Protein AF-A0A6V7KGJ4-F1 (afdb_monomer)

Secondary structure (DSSP, 8-state):
-HHHHHSSS--HHHHHHHHHHHHHHHHHHHHHHHHHHHHHHHHT--TT-TT-HHHHHHHHHHHHHHHHHHHHHHHHHHHHHHHHHHHHHHHHHHS---S--SB-TT--B------------

Mean predicted aligned error: 14.41 Å

Structure (mmCIF, N/CA/C/O backbone):
data_AF-A0A6V7KGJ4-F1
#
_entry.id   AF-A0A6V7KGJ4-F1
#
loop_
_atom_site.group_PDB
_atom_site.id
_atom_site.type_symbol
_atom_site.label_atom_id
_atom_site.label_alt_id
_atom_site.label_comp_id
_atom_site.label_asym_id
_atom_site.label_entity_id
_atom_site.label_seq_id
_atom_site.pdbx_PDB_ins_code
_atom_site.Cartn_x
_atom_site.Cartn_y
_atom_site.Cartn_z
_atom_site.occupancy
_atom_site.B_iso_or_equiv
_atom_site.auth_seq_id
_atom_site.auth_comp_id
_atom_site.auth_asym_id
_atom_site.auth_atom_id
_atom_site.pdbx_PDB_model_num
ATOM 1 N N . GLU A 1 1 ? -1.506 4.546 -11.716 1.00 53.84 1 GLU A N 1
ATOM 2 C CA . GLU A 1 1 ? -0.355 3.634 -11.927 1.00 53.84 1 GLU A CA 1
ATOM 3 C C . GLU A 1 1 ? -0.554 2.750 -13.158 1.00 53.84 1 GLU A C 1
ATOM 5 O O . GLU A 1 1 ? 0.179 2.943 -14.113 1.00 53.84 1 GLU A O 1
ATOM 10 N N . GLN A 1 2 ? -1.576 1.882 -13.206 1.00 54.06 2 GLN A N 1
ATOM 11 C CA . GLN A 1 2 ? -1.800 0.936 -14.322 1.00 54.06 2 GLN A CA 1
ATOM 12 C C . GLN A 1 2 ? -1.818 1.575 -15.725 1.00 54.06 2 GLN A C 1
ATOM 14 O O . GLN A 1 2 ? -1.127 1.096 -16.616 1.00 54.06 2 GLN A O 1
ATOM 19 N N . ALA A 1 3 ? -2.514 2.701 -15.920 1.00 59.78 3 ALA A N 1
ATOM 20 C CA . ALA A 1 3 ? -2.539 3.390 -17.218 1.00 59.78 3 ALA A CA 1
ATOM 21 C C . ALA A 1 3 ? -1.168 3.957 -17.651 1.00 59.78 3 ALA A C 1
ATOM 23 O O . ALA A 1 3 ? -0.879 4.036 -18.839 1.00 59.78 3 ALA A O 1
ATOM 24 N N . LEU A 1 4 ? -0.310 4.322 -16.691 1.00 56.88 4 LEU A N 1
ATOM 25 C CA . LEU A 1 4 ? 1.042 4.831 -16.960 1.00 56.88 4 LEU A CA 1
ATOM 26 C C . LEU A 1 4 ? 2.040 3.699 -17.239 1.00 56.88 4 LEU A C 1
ATOM 28 O O . LEU A 1 4 ? 3.030 3.925 -17.922 1.00 56.88 4 LEU A O 1
ATOM 32 N N . LEU A 1 5 ? 1.776 2.499 -16.711 1.00 53.81 5 LEU A N 1
ATOM 33 C CA . LEU A 1 5 ? 2.579 1.294 -16.940 1.00 53.81 5 LEU A CA 1
ATOM 34 C C . LEU A 1 5 ? 2.154 0.531 -18.206 1.00 53.81 5 LEU A C 1
ATOM 36 O O . LEU A 1 5 ? 2.942 -0.249 -18.731 1.00 53.81 5 LEU A O 1
ATOM 40 N N . GLY A 1 6 ? 0.926 0.741 -18.691 1.00 52.31 6 GLY A N 1
ATOM 41 C CA . GLY A 1 6 ? 0.404 0.140 -19.925 1.00 52.31 6 GLY A CA 1
ATOM 42 C C . GLY A 1 6 ? 0.698 0.936 -21.201 1.00 52.31 6 GLY A C 1
ATOM 43 O O . GLY A 1 6 ? 0.608 0.389 -22.297 1.00 52.31 6 GLY A O 1
ATOM 44 N N . ALA A 1 7 ? 1.070 2.215 -21.089 1.00 53.09 7 ALA A N 1
ATOM 45 C CA . ALA A 1 7 ? 1.580 2.977 -22.222 1.00 53.09 7 ALA A CA 1
ATOM 46 C C . ALA A 1 7 ? 3.004 2.489 -22.527 1.00 53.09 7 ALA A C 1
ATOM 48 O O . ALA A 1 7 ? 3.840 2.466 -21.630 1.00 53.09 7 ALA A O 1
ATOM 49 N N . GLY A 1 8 ? 3.294 2.101 -23.772 1.00 54.00 8 GLY A N 1
ATOM 50 C CA . GLY A 1 8 ? 4.571 1.495 -24.194 1.00 54.00 8 GLY A CA 1
ATOM 51 C C . GLY A 1 8 ? 5.853 2.312 -23.942 1.00 54.00 8 GLY A C 1
ATOM 52 O O . GLY A 1 8 ? 6.922 1.894 -24.372 1.00 54.00 8 GLY A O 1
ATOM 53 N N . HIS A 1 9 ? 5.771 3.454 -23.252 1.00 56.97 9 HIS A N 1
ATOM 54 C CA . HIS A 1 9 ? 6.899 4.215 -22.731 1.00 56.97 9 HIS A CA 1
ATOM 55 C C . HIS A 1 9 ? 6.612 4.641 -21.281 1.00 56.97 9 HIS A C 1
ATOM 57 O O . HIS A 1 9 ? 5.640 5.349 -21.012 1.00 56.97 9 HIS A O 1
ATOM 63 N N . ILE A 1 10 ? 7.474 4.248 -20.339 1.00 63.47 10 ILE A N 1
ATOM 64 C CA . ILE A 1 10 ? 7.321 4.595 -18.920 1.00 63.47 10 ILE A CA 1
ATOM 65 C C . ILE A 1 10 ? 7.613 6.086 -18.741 1.00 63.47 10 ILE A C 1
ATOM 67 O O . ILE A 1 10 ? 8.693 6.570 -19.083 1.00 63.47 10 ILE A O 1
ATOM 71 N N . ASN A 1 11 ? 6.660 6.834 -18.187 1.00 69.44 11 ASN A N 1
ATOM 72 C CA . ASN A 1 11 ? 6.902 8.208 -17.757 1.00 69.44 11 ASN A CA 1
ATOM 73 C C . ASN A 1 11 ? 7.469 8.197 -16.330 1.00 69.44 11 ASN A C 1
ATOM 75 O O . ASN A 1 11 ? 6.715 8.162 -15.356 1.00 69.44 11 ASN A O 1
ATOM 79 N N . CYS A 1 12 ? 8.799 8.225 -16.212 1.00 66.81 12 CYS A N 1
ATOM 80 C CA . CYS A 1 12 ? 9.504 8.132 -14.929 1.00 66.81 12 CYS A CA 1
ATOM 81 C C . CYS A 1 12 ? 9.095 9.227 -13.931 1.00 66.81 12 CYS A C 1
ATOM 83 O O . CYS A 1 12 ? 8.952 8.951 -12.744 1.00 66.81 12 CYS A O 1
ATOM 85 N N . VAL A 1 13 ? 8.848 10.455 -14.399 1.00 69.69 13 VAL A N 1
ATOM 86 C CA . VAL A 1 13 ? 8.461 11.588 -13.536 1.00 69.69 13 VAL A CA 1
ATOM 87 C C . VAL A 1 13 ? 7.038 11.412 -13.006 1.00 69.69 13 VAL A C 1
ATOM 89 O O . VAL A 1 13 ? 6.774 11.627 -11.822 1.00 69.69 13 VAL A O 1
ATOM 92 N N . ALA A 1 14 ? 6.114 10.975 -13.865 1.00 67.50 14 ALA A N 1
ATOM 93 C CA . ALA A 1 14 ? 4.751 10.669 -13.447 1.00 67.50 14 ALA 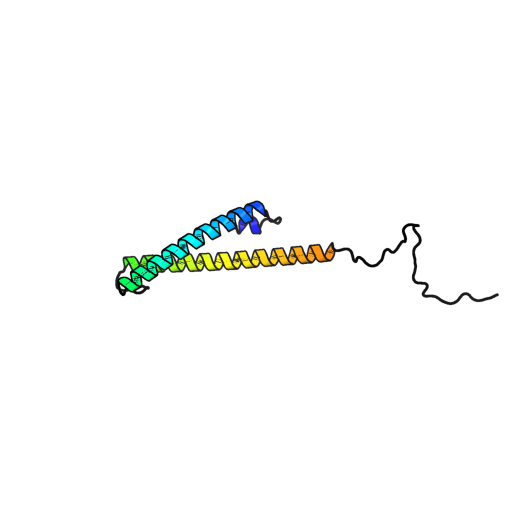A CA 1
ATOM 94 C C . ALA A 1 14 ? 4.714 9.473 -12.482 1.00 67.50 14 ALA A C 1
ATOM 96 O O . ALA A 1 14 ? 3.973 9.506 -11.501 1.00 67.50 14 ALA A O 1
ATOM 97 N N . LEU A 1 15 ? 5.536 8.445 -12.718 1.00 71.56 15 LEU A N 1
ATOM 98 C CA . LEU A 1 15 ? 5.646 7.286 -11.834 1.00 71.56 15 LEU A CA 1
ATOM 99 C C . LEU A 1 15 ? 6.214 7.667 -10.461 1.00 71.56 15 LEU A C 1
ATOM 101 O O . LEU A 1 15 ? 5.668 7.236 -9.446 1.00 71.56 15 LEU A O 1
ATOM 105 N N . GLN A 1 16 ? 7.248 8.512 -10.420 1.00 74.50 16 GLN A N 1
ATOM 106 C CA . GLN A 1 16 ? 7.822 9.004 -9.168 1.00 74.50 16 GLN A CA 1
ATOM 107 C C . GLN A 1 16 ? 6.776 9.750 -8.335 1.00 74.50 16 GLN A C 1
ATOM 109 O O . GLN A 1 16 ? 6.536 9.393 -7.187 1.00 74.50 16 GLN A O 1
ATOM 114 N N . LYS A 1 17 ? 6.057 10.704 -8.939 1.00 70.81 17 LYS A N 1
ATOM 115 C CA . LYS A 1 17 ? 5.016 11.474 -8.241 1.00 70.81 17 LYS A CA 1
ATOM 116 C C . LYS A 1 17 ? 3.921 10.581 -7.651 1.00 70.81 17 LYS A C 1
ATOM 118 O O . LYS A 1 17 ? 3.439 10.819 -6.540 1.00 70.81 17 LYS A O 1
ATOM 123 N N . VAL A 1 18 ? 3.505 9.557 -8.395 1.00 73.75 18 VAL A N 1
ATOM 124 C CA . VAL A 1 18 ? 2.490 8.614 -7.914 1.00 73.75 18 VAL A CA 1
ATOM 125 C C . VAL A 1 18 ? 3.051 7.726 -6.796 1.00 73.75 18 VAL A C 1
ATOM 127 O O . VAL A 1 18 ? 2.355 7.497 -5.808 1.00 73.75 18 VAL A O 1
ATOM 130 N N . THR A 1 19 ? 4.318 7.320 -6.892 1.00 77.50 19 THR A N 1
ATOM 131 C CA . THR A 1 19 ? 5.024 6.551 -5.853 1.00 77.50 19 THR A CA 1
ATOM 132 C C . THR A 1 19 ? 5.147 7.345 -4.552 1.00 77.50 19 THR A C 1
ATOM 134 O O . THR A 1 19 ? 4.865 6.813 -3.476 1.00 77.50 19 THR A O 1
ATOM 137 N N . ASP A 1 20 ? 5.486 8.630 -4.637 1.00 74.06 20 ASP A N 1
ATOM 138 C CA . ASP A 1 20 ? 5.593 9.520 -3.478 1.00 74.06 20 ASP A CA 1
ATOM 139 C C . ASP A 1 20 ? 4.231 9.686 -2.789 1.00 74.06 20 ASP A C 1
ATOM 141 O O . ASP A 1 20 ? 4.105 9.530 -1.574 1.00 74.06 20 ASP A O 1
ATOM 145 N N . THR A 1 21 ? 3.176 9.909 -3.580 1.00 74.94 21 THR A N 1
ATOM 146 C CA . THR A 1 21 ? 1.798 10.049 -3.076 1.00 74.94 21 THR A CA 1
ATOM 147 C C . THR A 1 21 ? 1.319 8.770 -2.382 1.00 74.94 21 THR A C 1
ATOM 149 O O . THR A 1 21 ? 0.716 8.814 -1.305 1.00 74.94 21 THR A O 1
ATOM 152 N N . LYS A 1 22 ? 1.609 7.612 -2.981 1.00 80.50 22 LYS A N 1
ATOM 153 C CA . LYS A 1 22 ? 1.292 6.297 -2.418 1.00 80.50 22 LYS A CA 1
ATOM 154 C C . LYS A 1 22 ? 2.041 6.050 -1.113 1.00 80.50 22 LYS A C 1
ATOM 156 O O . LYS A 1 22 ? 1.431 5.591 -0.152 1.00 80.50 22 LYS A O 1
ATOM 161 N N . SER A 1 23 ? 3.323 6.405 -1.056 1.00 81.06 23 SER A N 1
ATOM 162 C CA . SER A 1 23 ? 4.150 6.276 0.150 1.00 81.06 23 SER A CA 1
ATOM 163 C C . SER A 1 23 ? 3.609 7.130 1.296 1.00 81.06 23 SER A C 1
ATOM 165 O O . SER A 1 23 ? 3.444 6.629 2.406 1.00 81.06 23 SER A O 1
ATOM 167 N N . ALA A 1 24 ? 3.246 8.386 1.019 1.00 80.12 24 ALA A N 1
ATOM 168 C CA . ALA A 1 24 ? 2.640 9.268 2.013 1.00 80.12 24 ALA A CA 1
ATOM 169 C C . ALA A 1 24 ? 1.306 8.709 2.539 1.00 80.12 24 ALA A C 1
ATOM 171 O O . ALA A 1 24 ? 1.086 8.651 3.746 1.00 80.12 24 ALA A O 1
ATOM 172 N N . THR A 1 25 ? 0.444 8.228 1.640 1.00 82.12 25 THR A N 1
ATOM 173 C CA . THR A 1 25 ? -0.869 7.676 2.013 1.00 82.12 25 THR A CA 1
ATOM 174 C C . THR A 1 25 ? -0.727 6.389 2.830 1.00 82.12 25 THR A C 1
ATOM 176 O O . THR A 1 25 ? -1.422 6.212 3.829 1.00 82.12 25 THR A O 1
ATOM 179 N N . LEU A 1 26 ? 0.203 5.501 2.459 1.00 86.38 26 LEU A N 1
ATOM 180 C CA . LEU A 1 26 ? 0.502 4.286 3.222 1.00 86.38 26 LEU A CA 1
ATOM 181 C C . LEU A 1 26 ? 1.030 4.605 4.621 1.00 86.38 26 LEU A C 1
ATOM 183 O O . LEU A 1 26 ? 0.619 3.952 5.577 1.00 86.38 26 LEU A O 1
ATOM 187 N N . ALA A 1 27 ? 1.882 5.623 4.761 1.00 82.19 27 ALA A N 1
ATOM 188 C CA . ALA A 1 27 ? 2.352 6.069 6.068 1.00 82.19 27 ALA A CA 1
ATOM 189 C C . ALA A 1 27 ? 1.187 6.542 6.955 1.00 82.19 27 ALA A C 1
ATOM 191 O O . ALA A 1 27 ? 1.118 6.182 8.131 1.00 82.19 27 ALA A O 1
ATOM 192 N N . THR A 1 28 ? 0.227 7.283 6.390 1.00 88.25 28 THR A N 1
ATOM 193 C CA . THR A 1 28 ? -0.990 7.687 7.112 1.00 88.25 28 THR A CA 1
ATOM 194 C C . THR A 1 28 ? -1.839 6.482 7.521 1.00 88.25 28 THR A C 1
ATOM 196 O O . THR A 1 28 ? -2.259 6.405 8.672 1.00 88.25 28 THR A O 1
ATOM 199 N N . VAL A 1 29 ? -2.059 5.517 6.622 1.00 88.62 29 VAL A N 1
ATOM 200 C CA . VAL A 1 29 ? -2.814 4.288 6.933 1.00 88.62 29 VAL A CA 1
ATOM 201 C C . VAL A 1 29 ? -2.136 3.491 8.050 1.00 88.62 29 VAL A C 1
ATOM 203 O O . VAL A 1 29 ? -2.805 3.069 8.988 1.00 88.62 29 VAL A O 1
ATOM 206 N N . GLN A 1 30 ? -0.811 3.336 7.998 1.00 89.25 30 GLN A N 1
ATOM 207 C CA . GLN A 1 30 ? -0.043 2.659 9.047 1.00 89.25 30 GLN A CA 1
ATOM 208 C C . GLN A 1 30 ? -0.155 3.368 10.398 1.00 89.25 30 GLN A C 1
ATOM 210 O O . GLN A 1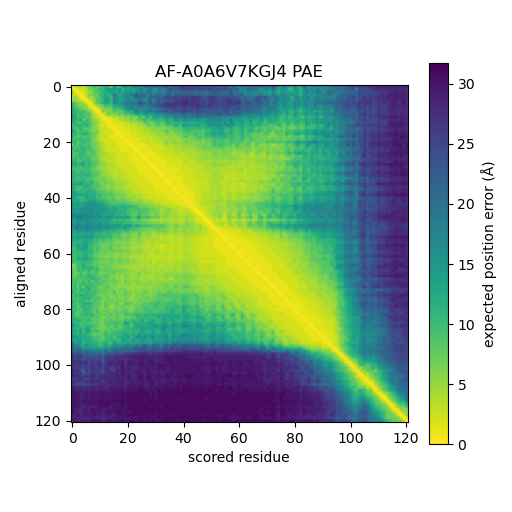 30 ? -0.271 2.711 11.430 1.00 89.25 30 GLN A O 1
ATOM 215 N N . TYR A 1 31 ? -0.120 4.702 10.407 1.00 91.38 31 TYR A N 1
ATOM 216 C CA . TYR A 1 31 ? -0.312 5.483 11.626 1.00 91.38 31 TYR A CA 1
ATOM 217 C C . TYR A 1 31 ? -1.713 5.276 12.223 1.00 91.38 31 TYR A C 1
ATOM 219 O O . TYR A 1 31 ? -1.843 5.025 13.420 1.00 91.38 31 TYR A O 1
ATOM 227 N N . LEU A 1 32 ? -2.756 5.317 11.390 1.00 90.50 32 LEU 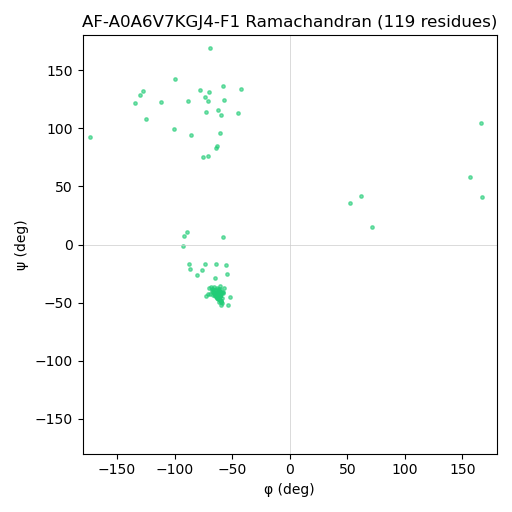A N 1
ATOM 228 C CA . LEU A 1 32 ? -4.132 5.086 11.831 1.00 90.50 32 LEU A CA 1
ATOM 229 C C . LEU A 1 32 ? -4.349 3.660 12.352 1.00 90.50 32 LEU A C 1
ATOM 231 O O . LEU A 1 32 ? -5.038 3.491 13.355 1.00 90.50 32 LEU A O 1
ATOM 235 N N . ASP A 1 33 ? -3.745 2.645 11.725 1.00 91.25 33 ASP A N 1
ATOM 236 C CA . ASP A 1 33 ? -3.857 1.265 12.208 1.00 91.25 33 ASP A CA 1
ATOM 237 C C . ASP A 1 33 ? -3.146 1.063 13.554 1.00 91.25 33 ASP A C 1
ATOM 239 O O . ASP A 1 33 ? -3.694 0.411 14.438 1.00 91.25 33 ASP A O 1
ATOM 243 N N . LYS A 1 34 ? -1.986 1.699 13.773 1.00 92.06 34 LYS A N 1
ATOM 244 C CA . LYS A 1 34 ? -1.336 1.705 15.095 1.00 92.06 34 LYS A CA 1
ATOM 245 C C . LYS A 1 34 ? -2.235 2.320 16.164 1.00 92.06 34 LYS A C 1
ATOM 247 O O . LYS A 1 34 ? -2.455 1.701 17.200 1.00 92.06 34 LYS A O 1
ATOM 252 N N . ASN A 1 35 ? -2.814 3.490 15.888 1.00 92.00 35 ASN A N 1
ATOM 253 C CA . ASN A 1 35 ? -3.758 4.125 16.810 1.00 92.00 35 ASN A CA 1
ATOM 254 C C . ASN A 1 35 ? -4.968 3.219 17.094 1.00 92.00 35 ASN A C 1
ATOM 256 O O . ASN A 1 35 ? -5.415 3.122 18.236 1.00 92.00 35 ASN A O 1
ATOM 260 N N . ARG A 1 36 ? -5.496 2.534 16.070 1.00 92.69 36 ARG A N 1
ATOM 261 C CA . ARG A 1 36 ? -6.591 1.567 16.225 1.00 92.69 36 ARG A CA 1
ATOM 262 C C . ARG A 1 36 ? -6.192 0.430 17.170 1.00 92.69 36 ARG A C 1
ATOM 264 O O . ARG A 1 36 ? -6.941 0.157 18.101 1.00 92.69 36 ARG A O 1
ATOM 271 N N . GLN A 1 37 ? -5.017 -0.173 16.978 1.00 91.75 37 GLN A N 1
ATOM 272 C CA . GLN A 1 37 ? -4.493 -1.246 17.835 1.00 91.75 37 GLN A CA 1
ATOM 273 C C . GLN A 1 37 ? -4.273 -0.782 19.286 1.00 91.75 37 GLN A C 1
ATOM 275 O O . GLN A 1 37 ? -4.553 -1.519 20.231 1.00 91.75 37 GLN A O 1
ATOM 280 N N . GLU A 1 38 ? -3.800 0.449 19.498 1.00 93.19 38 GLU A N 1
ATOM 281 C CA . GLU A 1 38 ? -3.662 1.026 20.843 1.00 93.19 38 GLU A CA 1
ATOM 282 C C . GLU A 1 38 ? -5.021 1.193 21.536 1.00 93.19 38 GLU A C 1
ATOM 284 O O . GLU A 1 38 ? -5.169 0.869 22.718 1.00 93.19 38 GLU A O 1
ATOM 289 N N . ILE A 1 39 ? -6.033 1.663 20.801 1.00 90.81 39 ILE A N 1
ATOM 290 C CA . ILE A 1 39 ? -7.400 1.812 21.313 1.00 90.81 39 ILE A CA 1
ATOM 291 C C . ILE A 1 39 ? -8.023 0.443 21.608 1.00 90.81 39 ILE A C 1
ATOM 293 O O . ILE A 1 39 ? -8.614 0.282 22.675 1.00 90.81 39 ILE A O 1
ATOM 297 N N . GLU A 1 40 ? -7.856 -0.536 20.717 1.00 91.62 40 GLU A N 1
ATOM 298 C CA . GLU A 1 40 ? -8.288 -1.927 20.915 1.00 91.62 40 GLU A CA 1
ATOM 299 C C . GLU A 1 40 ? -7.729 -2.508 22.212 1.00 91.62 40 GLU A C 1
ATOM 301 O O . GLU A 1 40 ? -8.490 -2.955 23.069 1.00 91.62 40 GLU A O 1
ATOM 306 N N . ASN A 1 41 ? -6.412 -2.406 22.410 1.00 90.94 41 ASN A N 1
ATOM 307 C CA . ASN A 1 41 ? -5.753 -2.892 23.620 1.00 90.94 41 ASN A CA 1
ATOM 308 C C . ASN A 1 41 ? -6.266 -2.188 24.884 1.00 90.94 41 ASN A C 1
ATOM 310 O O . ASN A 1 41 ? -6.489 -2.828 25.914 1.00 90.94 41 ASN A O 1
ATOM 314 N N . ARG A 1 42 ? -6.483 -0.869 24.818 1.00 92.44 42 ARG A N 1
ATOM 315 C CA . ARG A 1 42 ? -6.981 -0.083 25.956 1.00 92.44 42 ARG A CA 1
ATOM 316 C C . ARG A 1 42 ? -8.427 -0.420 26.316 1.00 92.44 42 ARG A C 1
ATOM 318 O O . ARG A 1 42 ? -8.770 -0.403 27.494 1.00 92.44 42 ARG A O 1
ATOM 325 N N . LEU A 1 43 ? -9.265 -0.692 25.319 1.00 90.25 43 LEU A N 1
ATOM 326 C CA . LEU A 1 43 ? -10.682 -1.013 25.502 1.00 90.25 43 LEU A CA 1
ATOM 327 C C . LEU A 1 43 ? -10.949 -2.521 25.618 1.00 90.25 43 LEU A C 1
ATOM 329 O O . LEU A 1 43 ? -12.098 -2.900 25.821 1.00 90.25 43 LEU A O 1
ATOM 333 N N . GLN A 1 44 ? -9.910 -3.362 25.512 1.00 88.69 44 GLN A N 1
ATOM 334 C CA . GLN A 1 44 ? -10.023 -4.827 25.445 1.00 88.69 44 GLN A CA 1
ATOM 335 C C . GLN A 1 44 ? 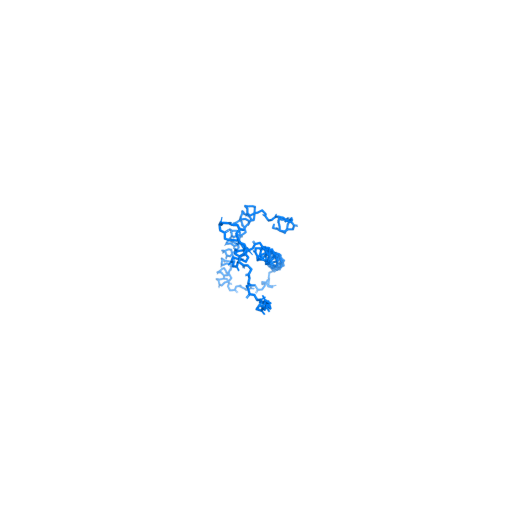-11.008 -5.275 24.352 1.00 88.69 44 GLN A C 1
ATOM 337 O O . GLN A 1 44 ? -11.759 -6.237 24.505 1.00 88.69 44 GLN A O 1
ATOM 342 N N . LEU A 1 45 ? -11.019 -4.526 23.248 1.00 85.56 45 LEU A N 1
ATOM 343 C CA . LEU A 1 45 ? -11.805 -4.820 22.062 1.00 85.56 45 LEU A CA 1
ATOM 344 C C . LEU A 1 45 ? -10.899 -5.476 21.035 1.00 85.56 45 LEU A C 1
ATOM 346 O O . LEU A 1 45 ? -9.750 -5.076 20.863 1.00 85.56 45 LEU A O 1
ATOM 350 N N . HIS A 1 46 ? -11.448 -6.444 20.317 1.00 85.12 46 HIS A N 1
ATOM 351 C CA . HIS A 1 46 ? -10.741 -7.105 19.240 1.00 85.12 46 HIS A CA 1
ATOM 352 C C . HIS A 1 46 ? -11.612 -7.130 17.992 1.00 85.12 46 HIS A C 1
ATOM 354 O O . HIS A 1 46 ? -12.767 -7.564 18.012 1.00 85.12 46 HIS A O 1
ATOM 360 N N . SER A 1 47 ? -11.025 -6.677 16.891 1.00 83.12 47 SER A N 1
ATOM 361 C CA . SER A 1 47 ? -11.433 -7.052 15.549 1.00 83.12 47 SER A CA 1
ATOM 362 C C . SER A 1 47 ? -11.725 -8.568 15.474 1.00 83.12 47 SER A C 1
ATOM 364 O O . SER A 1 47 ? -10.934 -9.360 15.994 1.00 83.12 47 SER A O 1
ATOM 366 N N . PRO A 1 48 ? -12.845 -8.998 14.858 1.00 84.50 48 PRO A N 1
ATOM 367 C CA . PRO A 1 48 ? -13.674 -8.241 13.918 1.00 84.50 48 PRO A CA 1
ATOM 368 C C . PRO A 1 48 ? -14.808 -7.410 14.544 1.00 84.50 48 PRO A C 1
ATOM 370 O O . PRO A 1 48 ? -15.614 -6.875 13.794 1.00 84.50 48 PRO A O 1
ATOM 373 N N . TYR A 1 49 ? -14.844 -7.235 15.871 1.00 88.50 49 TYR A N 1
ATOM 374 C CA . TYR A 1 49 ? -15.871 -6.459 16.585 1.00 88.50 49 TYR A CA 1
ATOM 375 C C . TYR A 1 49 ? -17.299 -7.017 16.430 1.00 88.50 49 TYR A C 1
ATOM 377 O O . TYR A 1 49 ? -18.249 -6.260 16.281 1.00 88.50 49 TYR A O 1
ATOM 385 N N . GLU A 1 50 ? -17.466 -8.343 16.493 1.00 82.75 50 GLU A N 1
ATOM 386 C CA . GLU A 1 50 ? -18.751 -9.042 16.257 1.00 82.75 50 GLU A CA 1
ATOM 387 C C . GLU A 1 50 ? -19.916 -8.551 17.132 1.00 82.75 50 GLU A C 1
ATOM 389 O O . GLU A 1 50 ? -21.079 -8.668 16.754 1.00 82.75 50 GLU A O 1
ATOM 394 N N . SER A 1 51 ? -19.603 -7.988 18.299 1.00 84.88 51 SER A N 1
ATOM 395 C CA . SER A 1 51 ? -20.579 -7.448 19.246 1.00 84.88 51 SER A CA 1
ATOM 396 C C . SER A 1 51 ? -21.201 -6.116 18.808 1.00 84.88 51 SER A C 1
ATOM 398 O O . SER A 1 51 ? -22.221 -5.719 19.368 1.00 84.88 51 SER A O 1
ATOM 400 N N . ASP A 1 52 ? -20.595 -5.413 17.848 1.00 88.25 52 ASP A N 1
ATOM 401 C CA . ASP A 1 52 ? -21.056 -4.123 17.333 1.00 88.25 52 ASP A CA 1
ATOM 402 C C . ASP A 1 52 ? -21.216 -4.212 15.812 1.00 88.25 52 ASP A C 1
ATOM 404 O O . ASP A 1 52 ? -20.242 -4.271 15.060 1.00 88.25 52 ASP A O 1
ATOM 408 N N . ALA A 1 53 ? -22.470 -4.226 15.357 1.00 89.25 53 ALA A N 1
ATOM 409 C CA . ALA A 1 53 ? -22.798 -4.397 13.946 1.00 89.25 53 ALA A CA 1
ATOM 410 C C . ALA A 1 53 ? -22.209 -3.287 13.057 1.00 89.25 53 ALA A C 1
ATOM 412 O O . ALA A 1 53 ? -21.769 -3.568 11.943 1.00 89.25 53 ALA A O 1
ATOM 413 N N . GLU A 1 54 ? -22.148 -2.044 13.544 1.00 90.75 54 GLU A N 1
ATOM 414 C CA . GLU A 1 54 ? -21.626 -0.927 12.758 1.00 90.75 54 GLU A CA 1
ATOM 415 C C . GLU A 1 54 ? -20.101 -1.027 12.613 1.00 90.75 54 GLU A C 1
ATOM 417 O O . GLU A 1 54 ? -19.553 -0.851 11.519 1.00 90.75 54 GLU A O 1
ATOM 422 N N . LEU A 1 55 ? -19.398 -1.345 13.704 1.00 87.69 55 LEU A N 1
ATOM 423 C CA . LEU A 1 55 ? -17.948 -1.547 13.666 1.00 87.69 55 LEU A CA 1
ATOM 424 C C . LEU A 1 55 ? -17.564 -2.775 12.842 1.00 87.69 55 LEU A C 1
ATOM 426 O O . LEU A 1 55 ? -16.588 -2.715 12.090 1.00 87.69 55 LEU A O 1
ATOM 430 N N . PHE A 1 56 ? -18.339 -3.853 12.937 1.00 89.88 56 PHE A N 1
ATOM 431 C CA . PHE A 1 56 ? -18.144 -5.064 12.149 1.00 89.88 56 PHE A CA 1
ATOM 432 C C . PHE A 1 56 ? -18.269 -4.790 10.644 1.00 89.88 56 PHE A C 1
ATOM 434 O O . PHE A 1 56 ? -17.363 -5.137 9.883 1.00 89.88 56 PHE A O 1
ATOM 441 N N . GLU A 1 57 ? -19.327 -4.100 10.202 1.00 91.75 57 GLU A N 1
ATOM 442 C CA . GLU A 1 57 ? -19.506 -3.731 8.789 1.00 91.75 57 GLU A CA 1
ATOM 443 C C . GLU A 1 57 ? -18.375 -2.828 8.280 1.00 91.75 57 GLU A C 1
ATOM 445 O O . GLU A 1 57 ? -17.788 -3.079 7.221 1.00 91.75 57 GLU A O 1
ATOM 450 N N . ARG A 1 58 ? -18.009 -1.797 9.054 1.00 90.12 58 ARG A N 1
ATOM 451 C CA . ARG A 1 58 ? -16.894 -0.901 8.707 1.00 90.12 58 ARG A CA 1
ATOM 452 C C . ARG A 1 58 ? -15.578 -1.666 8.602 1.00 90.12 58 ARG A C 1
ATOM 454 O O . ARG A 1 58 ? -14.799 -1.424 7.681 1.00 90.12 58 ARG A O 1
ATOM 461 N N . TRP A 1 59 ? -15.329 -2.600 9.516 1.00 92.31 59 TRP A N 1
ATOM 462 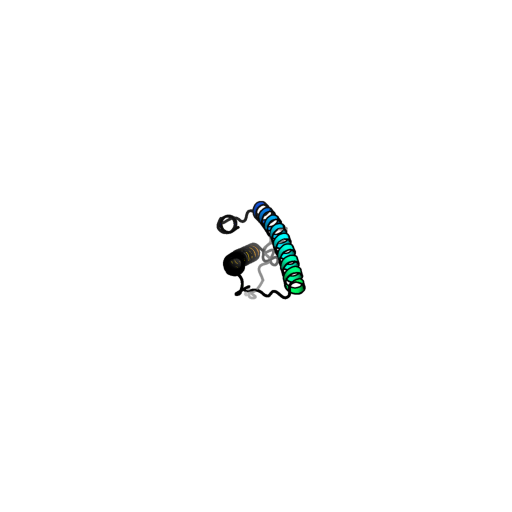C CA . TRP A 1 59 ? -14.126 -3.422 9.508 1.00 92.31 59 TRP A CA 1
ATOM 463 C C . TRP A 1 59 ? -14.077 -4.380 8.313 1.00 92.31 59 TRP A C 1
ATOM 465 O O . TRP A 1 59 ? -13.026 -4.513 7.682 1.00 92.31 59 TRP A O 1
ATOM 475 N N . GLN A 1 60 ? -15.203 -4.993 7.938 1.00 92.06 60 GLN A N 1
ATOM 476 C CA . GLN A 1 60 ? -15.284 -5.792 6.713 1.00 92.06 60 GLN A CA 1
ATOM 477 C C . GLN A 1 60 ? -14.986 -4.959 5.463 1.00 92.06 60 GLN A C 1
ATOM 479 O O . GLN A 1 60 ? -14.213 -5.392 4.607 1.00 92.06 60 GLN A O 1
ATOM 484 N N . ALA A 1 61 ? -15.545 -3.750 5.367 1.00 91.31 61 ALA A N 1
ATOM 485 C CA . ALA A 1 61 ? -15.287 -2.856 4.242 1.00 91.31 61 ALA A CA 1
ATOM 486 C C . ALA A 1 61 ? -13.802 -2.462 4.148 1.00 91.31 61 ALA A C 1
ATOM 488 O O . ALA A 1 61 ? -13.229 -2.475 3.056 1.00 91.31 61 ALA A O 1
ATOM 489 N N . ILE A 1 62 ? -13.162 -2.167 5.288 1.00 90.06 62 ILE A N 1
ATOM 490 C CA . ILE A 1 62 ? -11.720 -1.893 5.355 1.00 90.06 62 ILE A CA 1
ATOM 491 C C . ILE A 1 62 ? -10.927 -3.102 4.852 1.00 90.06 62 ILE A C 1
ATOM 493 O O . ILE A 1 62 ? -10.090 -2.941 3.967 1.00 90.06 62 ILE A O 1
ATOM 497 N N . GLN A 1 63 ? -11.219 -4.311 5.343 1.00 90.50 63 GLN A N 1
ATOM 498 C CA . GLN A 1 63 ? -10.530 -5.527 4.900 1.00 90.50 63 GLN A CA 1
ATOM 499 C C . GLN A 1 63 ? -10.673 -5.766 3.393 1.00 90.50 63 GLN A C 1
ATOM 501 O O . GLN A 1 63 ? -9.678 -6.035 2.717 1.00 90.50 63 GLN A O 1
ATOM 506 N N . ALA A 1 64 ? -11.886 -5.629 2.852 1.00 90.12 64 ALA A N 1
ATOM 507 C CA . ALA A 1 64 ? -12.144 -5.807 1.426 1.00 90.12 64 ALA A CA 1
ATOM 508 C C . ALA A 1 64 ? -11.363 -4.792 0.575 1.00 90.12 64 ALA A C 1
ATOM 510 O O . ALA A 1 64 ? -10.727 -5.161 -0.416 1.00 90.12 64 ALA A O 1
ATOM 511 N N . LEU A 1 65 ? -11.352 -3.519 0.986 1.00 89.06 65 LEU A N 1
ATOM 512 C CA . LEU A 1 65 ? -10.596 -2.474 0.300 1.00 89.06 65 LEU A CA 1
ATOM 513 C C . LEU A 1 65 ? -9.086 -2.733 0.372 1.00 89.06 65 LEU A C 1
ATOM 515 O O . LEU A 1 65 ? -8.393 -2.603 -0.637 1.00 89.06 65 LEU A O 1
ATOM 519 N N . THR A 1 66 ? -8.567 -3.125 1.537 1.00 87.06 66 THR A N 1
ATOM 520 C CA . THR A 1 66 ? -7.146 -3.444 1.716 1.00 87.06 66 THR A CA 1
ATOM 521 C C . THR A 1 66 ? -6.723 -4.639 0.865 1.00 87.06 66 THR A C 1
ATOM 523 O O . THR A 1 66 ? -5.664 -4.578 0.239 1.00 87.06 66 THR A O 1
ATOM 526 N N . ALA A 1 67 ? -7.547 -5.687 0.781 1.00 84.25 67 ALA A N 1
ATOM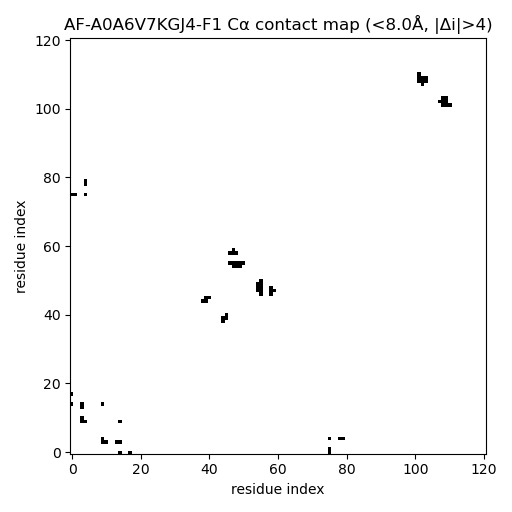 527 C CA . ALA A 1 67 ? -7.288 -6.837 -0.083 1.00 84.25 67 ALA A CA 1
ATOM 528 C C . ALA A 1 67 ? -7.216 -6.422 -1.562 1.00 84.25 67 ALA A C 1
ATOM 530 O O . ALA A 1 67 ? -6.234 -6.715 -2.243 1.00 84.25 67 ALA A O 1
ATOM 531 N N . HIS A 1 68 ? -8.188 -5.636 -2.032 1.00 84.06 68 HIS A N 1
ATOM 532 C CA . HIS A 1 68 ? -8.187 -5.125 -3.403 1.00 84.06 68 HIS A CA 1
ATOM 533 C C . HIS A 1 68 ? -6.954 -4.251 -3.704 1.00 84.06 68 HIS A C 1
ATOM 535 O O . HIS A 1 68 ? -6.305 -4.406 -4.741 1.00 84.06 68 HIS A O 1
ATOM 541 N N . LEU A 1 69 ? -6.577 -3.357 -2.783 1.00 81.38 69 LEU A N 1
ATOM 542 C CA . LEU A 1 69 ? -5.371 -2.532 -2.919 1.00 81.38 69 LEU A CA 1
ATOM 543 C C . LEU A 1 69 ? -4.089 -3.377 -2.947 1.00 81.38 69 LEU A C 1
ATOM 545 O O . LEU A 1 69 ? -3.163 -3.055 -3.696 1.00 81.38 69 LEU A O 1
ATOM 549 N N . HIS A 1 70 ? -4.029 -4.451 -2.158 1.00 80.06 70 HIS A N 1
ATOM 550 C CA . HIS A 1 70 ? -2.907 -5.385 -2.163 1.00 80.06 70 HIS A CA 1
ATOM 551 C C . HIS A 1 70 ? -2.759 -6.072 -3.526 1.00 80.06 70 HIS A C 1
ATOM 553 O O . HIS A 1 70 ? -1.659 -6.085 -4.086 1.00 80.06 70 HIS A O 1
ATOM 559 N N . ASP A 1 71 ? -3.858 -6.561 -4.098 1.00 79.62 71 ASP A N 1
ATOM 560 C CA . ASP A 1 71 ? -3.857 -7.212 -5.410 1.00 79.62 71 ASP A CA 1
ATOM 561 C C . ASP A 1 71 ? -3.445 -6.251 -6.528 1.00 79.62 71 ASP A C 1
ATOM 563 O O . ASP A 1 71 ? -2.586 -6.579 -7.354 1.00 79.62 71 ASP A O 1
ATOM 567 N N . MET A 1 72 ? -3.971 -5.021 -6.516 1.00 77.88 72 MET A N 1
ATOM 568 C CA . MET A 1 72 ? -3.540 -3.974 -7.446 1.00 77.88 72 MET A CA 1
ATOM 569 C C . MET A 1 72 ? -2.044 -3.670 -7.308 1.00 77.88 72 MET A C 1
ATOM 571 O O . MET A 1 72 ? -1.342 -3.519 -8.310 1.00 77.88 72 MET A O 1
ATOM 575 N N . ASN A 1 73 ? -1.529 -3.597 -6.077 1.00 77.06 73 ASN A N 1
ATOM 576 C CA . ASN A 1 73 ? -0.112 -3.348 -5.834 1.00 77.06 73 ASN A CA 1
ATOM 577 C C . ASN A 1 73 ? 0.766 -4.496 -6.351 1.00 77.06 73 ASN A C 1
ATOM 579 O O . ASN A 1 73 ? 1.788 -4.254 -6.994 1.00 77.06 73 ASN A O 1
ATOM 583 N N . LYS A 1 74 ? 0.342 -5.742 -6.122 1.00 75.50 74 LYS A N 1
ATOM 584 C CA . LYS A 1 74 ? 1.012 -6.939 -6.636 1.00 75.50 74 LYS A CA 1
ATOM 585 C C . LYS A 1 74 ? 1.051 -6.932 -8.164 1.00 75.50 74 LYS A C 1
ATOM 587 O O . LYS A 1 74 ? 2.101 -7.186 -8.750 1.00 75.50 74 LYS A O 1
ATOM 592 N N . HIS A 1 75 ? -0.063 -6.588 -8.808 1.00 76.50 75 HIS A N 1
ATOM 593 C CA . HIS A 1 75 ? -0.142 -6.463 -10.260 1.00 76.50 75 HIS A CA 1
ATOM 594 C C . HIS A 1 75 ? 0.792 -5.369 -10.804 1.00 76.50 75 HIS A C 1
ATOM 596 O O . HIS A 1 75 ? 1.539 -5.615 -11.749 1.00 76.50 75 HIS A O 1
ATOM 602 N N . ASN A 1 76 ? 0.827 -4.192 -10.171 1.00 75.50 76 ASN A N 1
ATOM 603 C CA . ASN A 1 76 ? 1.752 -3.121 -10.559 1.00 75.50 76 ASN A CA 1
ATOM 604 C C . ASN A 1 76 ? 3.218 -3.570 -10.432 1.00 75.50 76 ASN A C 1
ATOM 606 O O . ASN A 1 76 ? 4.025 -3.267 -11.309 1.00 75.50 76 ASN A O 1
ATOM 610 N N . GLY A 1 77 ? 3.548 -4.346 -9.394 1.00 75.06 77 GLY A N 1
ATOM 611 C CA . GLY A 1 77 ? 4.865 -4.967 -9.242 1.00 75.06 77 GLY A CA 1
ATOM 612 C C . GLY A 1 77 ? 5.222 -5.922 -10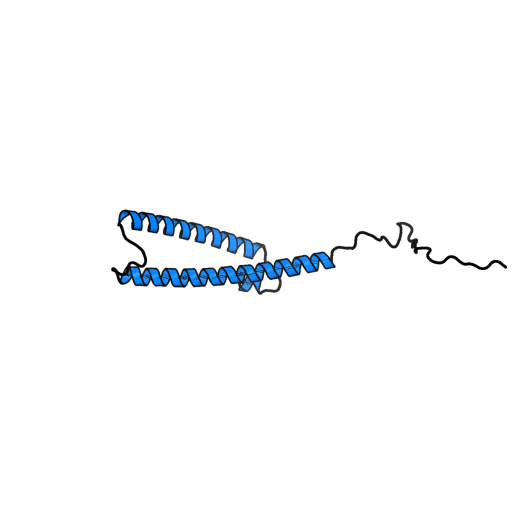.387 1.00 75.06 77 GLY A C 1
ATOM 613 O O . GLY A 1 77 ? 6.347 -5.886 -10.880 1.00 75.06 77 GLY A O 1
ATOM 614 N N . MET A 1 78 ? 4.270 -6.730 -10.870 1.00 78.81 78 MET A N 1
ATOM 615 C CA . MET A 1 78 ? 4.493 -7.610 -12.028 1.00 78.81 78 MET A CA 1
ATOM 616 C C . MET A 1 78 ? 4.789 -6.816 -13.305 1.00 78.81 78 MET A C 1
ATOM 618 O O . MET A 1 78 ? 5.749 -7.134 -14.004 1.00 78.81 78 MET A O 1
ATOM 622 N N . LEU A 1 79 ? 4.010 -5.764 -13.583 1.00 77.94 79 LEU A N 1
ATOM 623 C CA . LEU A 1 79 ? 4.229 -4.900 -14.749 1.00 77.94 79 LEU A CA 1
ATOM 624 C C . LEU A 1 79 ? 5.603 -4.221 -14.699 1.00 77.94 79 LEU A C 1
ATOM 626 O O . LEU A 1 79 ? 6.316 -4.187 -15.700 1.00 77.94 79 LEU A O 1
ATOM 630 N N . LEU A 1 80 ? 6.001 -3.712 -13.529 1.00 76.75 80 LEU A N 1
ATOM 631 C CA . LEU A 1 80 ? 7.322 -3.112 -13.335 1.00 76.75 80 LEU A CA 1
ATOM 632 C C . LEU A 1 80 ? 8.447 -4.120 -13.585 1.00 76.75 80 LEU A C 1
ATOM 634 O O . LEU A 1 80 ? 9.390 -3.812 -14.310 1.00 76.75 80 LEU A O 1
ATOM 638 N N . ASN A 1 81 ? 8.329 -5.335 -13.047 1.00 75.19 81 ASN A N 1
ATOM 639 C CA . ASN A 1 81 ? 9.318 -6.389 -13.272 1.00 75.19 81 ASN A CA 1
ATOM 640 C C . ASN A 1 81 ? 9.428 -6.768 -14.754 1.00 75.19 81 ASN A C 1
ATOM 642 O O . ASN A 1 81 ? 10.535 -6.957 -15.257 1.00 75.19 81 ASN A O 1
ATOM 646 N N . GLN A 1 82 ? 8.302 -6.831 -15.468 1.00 79.50 82 GLN A N 1
ATOM 647 C CA . GLN A 1 82 ? 8.292 -7.090 -16.906 1.00 79.50 82 GLN A CA 1
ATOM 648 C C . GLN A 1 82 ? 9.035 -5.990 -17.674 1.00 79.50 82 GLN A C 1
ATOM 650 O O . GLN A 1 82 ? 9.905 -6.291 -18.491 1.00 79.50 82 GLN A O 1
ATOM 655 N N . HIS A 1 83 ? 8.762 -4.722 -17.368 1.00 76.25 83 HIS A N 1
ATOM 656 C CA . HIS A 1 83 ? 9.460 -3.581 -17.966 1.00 76.25 83 HIS A CA 1
ATOM 657 C C . HIS A 1 83 ? 10.967 -3.580 -17.687 1.00 76.25 83 HIS A C 1
ATOM 659 O O . HIS A 1 83 ? 11.761 -3.317 -18.593 1.00 76.25 83 HIS A O 1
ATOM 665 N N . ILE A 1 84 ? 11.375 -3.907 -16.458 1.00 76.88 84 ILE A N 1
ATOM 666 C CA . ILE A 1 84 ? 12.791 -4.044 -16.087 1.00 76.88 84 ILE A CA 1
ATOM 667 C C . ILE A 1 84 ? 13.451 -5.153 -16.913 1.00 76.88 84 ILE A C 1
ATOM 669 O O . ILE A 1 84 ? 14.540 -4.942 -17.445 1.00 76.88 84 ILE A O 1
ATOM 673 N N . SER A 1 85 ? 12.787 -6.304 -17.073 1.00 77.44 85 SER A N 1
ATOM 674 C CA . SER A 1 85 ? 13.292 -7.411 -17.896 1.00 77.44 85 SER A CA 1
ATOM 675 C C . SER A 1 85 ? 13.497 -6.983 -19.349 1.00 77.44 85 SER A C 1
ATOM 677 O O . SER A 1 85 ? 14.604 -7.106 -19.865 1.00 77.44 85 SER A O 1
ATOM 679 N N . TYR A 1 86 ? 12.476 -6.390 -19.979 1.00 80.00 86 TYR A N 1
ATOM 680 C CA . TYR A 1 86 ? 12.570 -5.901 -21.359 1.00 80.00 86 TYR A CA 1
ATOM 681 C C . TYR A 1 86 ? 13.682 -4.865 -21.542 1.00 80.00 86 TYR A C 1
ATOM 683 O O . TYR A 1 86 ? 14.416 -4.905 -22.528 1.00 80.00 86 TYR A O 1
ATOM 691 N N . THR A 1 87 ? 13.825 -3.940 -20.591 1.00 78.69 87 THR A N 1
ATOM 692 C CA . THR A 1 87 ? 14.869 -2.910 -20.639 1.00 78.69 87 THR A CA 1
ATOM 693 C C . THR A 1 87 ? 16.260 -3.533 -20.527 1.00 78.69 87 THR A C 1
ATOM 695 O O . THR A 1 87 ? 17.161 -3.158 -21.276 1.00 78.69 87 THR A O 1
ATOM 698 N N . ASN A 1 88 ? 16.442 -4.516 -19.640 1.00 79.38 88 ASN A N 1
ATOM 699 C CA . ASN A 1 88 ? 17.708 -5.233 -19.495 1.00 79.38 88 ASN A CA 1
ATOM 700 C C . ASN A 1 88 ? 18.071 -6.023 -20.757 1.00 79.38 88 ASN A C 1
ATOM 702 O O . ASN A 1 88 ? 19.226 -5.975 -21.181 1.00 79.38 88 ASN A O 1
ATOM 706 N N . ASP A 1 89 ? 17.099 -6.686 -21.385 1.00 81.69 89 ASP A N 1
ATOM 707 C CA . ASP A 1 89 ? 17.303 -7.417 -22.639 1.00 81.69 89 ASP A CA 1
ATOM 708 C C . ASP A 1 89 ? 17.667 -6.465 -23.785 1.00 81.69 89 ASP A C 1
ATOM 710 O O . ASP A 1 89 ? 18.628 -6.703 -24.518 1.00 81.69 89 ASP A O 1
ATOM 714 N N . ALA A 1 90 ? 16.969 -5.330 -23.901 1.00 81.31 90 ALA A N 1
ATOM 715 C CA . ALA A 1 90 ? 17.291 -4.295 -24.880 1.00 81.31 90 ALA A CA 1
ATOM 716 C C . ALA A 1 90 ? 18.704 -3.728 -24.663 1.00 81.31 90 ALA A C 1
ATOM 718 O O . ALA A 1 90 ? 19.471 -3.604 -25.618 1.00 81.31 90 ALA A O 1
ATOM 719 N N . ILE A 1 91 ? 19.094 -3.447 -23.414 1.00 81.44 91 ILE A N 1
ATOM 720 C CA . ILE A 1 91 ? 20.463 -3.035 -23.072 1.00 81.44 91 ILE A CA 1
ATOM 721 C C . ILE A 1 91 ? 21.466 -4.137 -23.428 1.00 81.44 91 ILE A C 1
ATOM 723 O O . ILE A 1 91 ? 22.549 -3.824 -23.910 1.00 81.44 91 ILE A O 1
ATOM 727 N N . ALA A 1 92 ? 21.148 -5.415 -23.211 1.00 81.94 92 ALA A N 1
ATOM 728 C CA . ALA A 1 92 ? 22.036 -6.524 -23.555 1.00 81.94 92 ALA A CA 1
ATOM 729 C C . ALA A 1 92 ? 22.251 -6.656 -25.072 1.00 81.94 92 ALA A C 1
ATOM 731 O O . ALA A 1 92 ? 23.367 -6.947 -25.497 1.00 81.94 92 ALA A O 1
ATOM 732 N N . ILE A 1 93 ? 21.217 -6.392 -25.877 1.00 80.31 93 ILE A N 1
ATOM 733 C CA . ILE A 1 93 ? 21.304 -6.344 -27.345 1.00 80.31 93 ILE A CA 1
ATOM 734 C C . ILE A 1 93 ? 22.115 -5.126 -27.804 1.00 80.31 93 ILE A C 1
ATOM 736 O O . ILE A 1 93 ? 22.939 -5.236 -28.711 1.00 80.31 93 ILE A O 1
ATOM 740 N N . LEU A 1 94 ? 21.884 -3.966 -27.183 1.00 77.31 94 LEU A N 1
ATOM 741 C CA . LEU A 1 94 ? 22.552 -2.710 -27.527 1.00 77.31 94 LEU A CA 1
ATOM 742 C C . LEU A 1 94 ? 23.989 -2.630 -27.007 1.00 77.31 94 LEU A C 1
ATOM 744 O O . LEU A 1 94 ? 24.774 -1.853 -27.549 1.00 77.31 94 LEU A O 1
ATOM 748 N N . LYS A 1 95 ? 24.349 -3.407 -25.976 1.00 71.06 95 LYS A N 1
ATOM 749 C CA . LYS A 1 95 ? 25.723 -3.515 -25.481 1.00 71.06 95 LYS A CA 1
ATOM 750 C C . LYS A 1 95 ? 26.593 -4.028 -26.628 1.00 71.06 95 LYS A C 1
ATOM 752 O O . LYS A 1 95 ? 26.474 -5.197 -27.006 1.00 71.06 95 LYS A O 1
ATOM 757 N N . PRO A 1 96 ? 27.497 -3.195 -27.173 1.00 62.59 96 PRO A N 1
ATOM 758 C CA . PRO A 1 96 ? 28.449 -3.666 -28.157 1.00 62.59 96 PRO A CA 1
ATOM 759 C C . PRO A 1 96 ? 29.239 -4.794 -27.502 1.00 62.59 96 PRO A C 1
ATOM 761 O O . PRO A 1 96 ? 29.667 -4.671 -26.350 1.00 62.59 96 PRO A O 1
ATOM 764 N N . ARG A 1 97 ? 29.472 -5.893 -28.222 1.00 59.38 97 ARG A N 1
ATOM 765 C CA . ARG A 1 97 ? 30.557 -6.809 -27.863 1.00 59.38 97 ARG A CA 1
ATOM 766 C C . ARG A 1 97 ? 31.857 -6.016 -28.020 1.00 59.38 97 ARG A C 1
ATOM 768 O O . ARG A 1 97 ? 32.461 -6.018 -29.088 1.00 59.38 97 ARG A O 1
ATOM 775 N N . HIS A 1 98 ? 32.235 -5.259 -26.990 1.00 55.38 98 HIS A N 1
ATOM 776 C CA . HIS A 1 98 ? 33.502 -4.543 -26.896 1.00 55.38 98 HIS A CA 1
ATOM 777 C C . HIS A 1 98 ? 34.619 -5.584 -26.871 1.00 55.38 98 HIS A C 1
ATOM 779 O O . HIS A 1 98 ? 35.047 -6.041 -25.817 1.00 55.38 98 HIS A O 1
ATOM 785 N N . GLY A 1 99 ? 35.015 -6.042 -28.051 1.00 54.19 99 GLY A N 1
ATOM 786 C CA . GLY A 1 99 ? 35.939 -7.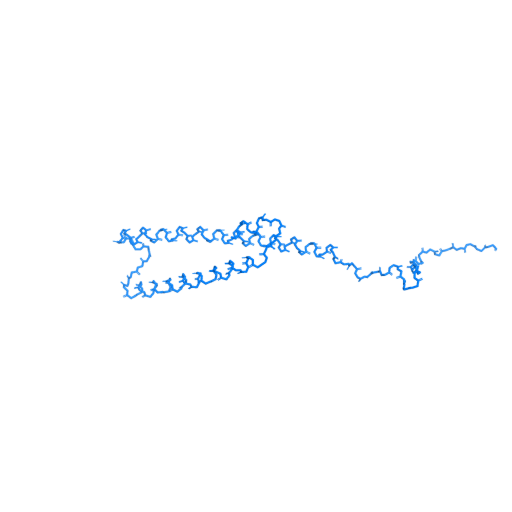156 -28.168 1.00 54.19 99 GLY A CA 1
ATOM 787 C C . GLY A 1 99 ? 36.021 -7.728 -29.569 1.00 54.19 99 GLY A C 1
ATOM 788 O O . GLY A 1 99 ? 36.037 -8.941 -29.705 1.00 54.19 99 GLY A O 1
ATOM 789 N N . GLN A 1 100 ? 36.025 -6.878 -30.594 1.00 52.75 100 GLN A N 1
ATOM 790 C CA . GLN A 1 100 ? 36.821 -7.069 -31.808 1.00 52.75 100 GLN A CA 1
ATOM 791 C C . GLN A 1 100 ? 36.667 -5.808 -32.654 1.00 52.75 100 GLN A C 1
ATOM 793 O O . GLN A 1 100 ? 35.742 -5.666 -33.451 1.00 52.75 100 GLN A O 1
ATOM 798 N N . SER A 1 101 ? 37.590 -4.867 -32.456 1.00 54.28 101 SER A N 1
ATOM 799 C CA . SER A 1 101 ? 37.905 -3.905 -33.506 1.00 54.28 101 SER A CA 1
ATOM 800 C C . SER A 1 101 ? 38.403 -4.736 -34.685 1.00 54.28 101 SER A C 1
ATOM 802 O O . SER A 1 101 ? 39.549 -5.173 -34.694 1.00 54.28 101 SER A O 1
ATOM 804 N N . LEU A 1 102 ? 37.515 -5.059 -35.630 1.00 55.31 102 LEU A N 1
ATOM 805 C CA . LEU A 1 102 ? 37.875 -5.844 -36.815 1.00 55.31 102 LEU A CA 1
ATOM 806 C C . LEU A 1 102 ? 38.884 -5.083 -37.693 1.00 55.31 102 LEU A C 1
ATOM 808 O O . LEU A 1 102 ? 39.569 -5.682 -38.513 1.00 55.31 102 LEU A O 1
ATOM 812 N N . TYR A 1 103 ? 38.995 -3.773 -37.469 1.00 52.25 103 TYR A N 1
ATOM 813 C CA . TYR A 1 103 ? 39.908 -2.862 -38.129 1.00 52.25 103 TYR A CA 1
ATOM 814 C C . TYR A 1 103 ? 40.705 -2.075 -37.088 1.00 52.25 103 TYR A C 1
ATOM 816 O O . TYR A 1 103 ? 40.137 -1.562 -36.120 1.00 52.25 103 TYR A O 1
ATOM 824 N N . GLY A 1 104 ? 42.024 -2.001 -37.266 1.00 62.69 104 GLY A N 1
ATOM 825 C CA . GLY A 1 104 ? 42.854 -1.036 -36.545 1.00 62.69 104 GLY A CA 1
ATOM 826 C C . GLY A 1 104 ? 42.576 0.401 -37.020 1.00 62.69 104 GLY A C 1
ATOM 827 O O . GLY A 1 104 ? 41.926 0.580 -38.051 1.00 62.69 104 GLY A O 1
ATOM 828 N N . PRO A 1 105 ? 43.077 1.428 -36.313 1.00 56.34 105 PRO A N 1
ATOM 829 C CA . PRO A 1 105 ? 42.944 2.837 -36.710 1.00 56.34 105 PRO A CA 1
ATOM 830 C C . PRO A 1 105 ? 43.461 3.156 -38.129 1.00 56.34 105 PRO A C 1
ATOM 832 O O . PRO A 1 105 ? 43.038 4.149 -38.711 1.00 56.34 105 PRO A O 1
ATOM 835 N N . ASP A 1 106 ? 44.274 2.276 -38.723 1.00 59.12 106 ASP A N 1
ATOM 836 C CA . ASP A 1 106 ? 44.769 2.385 -40.104 1.00 59.12 106 ASP A CA 1
ATOM 837 C C . ASP A 1 106 ? 43.878 1.673 -41.148 1.00 59.12 106 ASP A C 1
ATOM 839 O O . ASP A 1 106 ? 44.265 1.524 -42.306 1.00 59.12 106 ASP A O 1
ATOM 843 N N . GLY A 1 107 ? 42.700 1.164 -40.764 1.00 54.22 107 GLY A N 1
ATOM 844 C CA . GLY A 1 107 ? 41.768 0.498 -41.686 1.00 54.22 107 GLY A CA 1
ATOM 845 C C . GLY A 1 107 ? 42.218 -0.884 -42.179 1.00 54.22 107 GLY A C 1
ATOM 846 O O . GLY A 1 107 ? 41.645 -1.416 -43.127 1.00 54.22 107 GLY A O 1
ATOM 847 N N . GLN A 1 108 ? 43.207 -1.506 -41.533 1.00 53.22 108 GLN A N 1
ATOM 848 C CA . GLN A 1 108 ? 43.669 -2.860 -41.860 1.00 53.22 108 GLN A CA 1
ATOM 849 C C . GLN A 1 108 ? 42.862 -3.907 -41.081 1.00 53.22 108 GLN A C 1
ATOM 851 O O . GLN A 1 108 ? 42.823 -3.875 -39.846 1.00 53.22 108 GLN A O 1
ATOM 856 N N . SER A 1 109 ? 42.232 -4.850 -41.790 1.00 49.25 109 SER A N 1
ATOM 857 C CA . SER A 1 109 ? 41.607 -6.015 -41.164 1.00 49.25 109 SER A CA 1
ATOM 858 C C . SER A 1 109 ? 42.696 -6.967 -40.677 1.00 49.25 109 SER A C 1
ATOM 860 O O . SER A 1 109 ? 43.383 -7.573 -41.502 1.00 49.25 109 SER A O 1
ATOM 862 N N . SER A 1 110 ? 42.841 -7.165 -39.364 1.00 51.50 110 SER A N 1
ATOM 863 C CA . SER A 1 110 ? 43.572 -8.337 -38.858 1.00 51.50 110 SER A CA 1
ATOM 864 C C . SER A 1 110 ? 42.678 -9.560 -39.022 1.00 51.50 110 SER A C 1
ATOM 866 O O . SER A 1 110 ? 42.066 -10.052 -38.076 1.00 51.50 110 SER A O 1
ATOM 868 N N . GLY A 1 111 ? 42.560 -10.028 -40.266 1.00 46.25 111 GLY A N 1
ATOM 869 C CA . GLY A 1 111 ? 42.068 -11.366 -40.534 1.00 46.25 111 GLY A CA 1
ATOM 870 C C . GLY A 1 111 ? 42.969 -12.341 -39.791 1.00 46.25 111 GLY A C 1
ATOM 871 O O . GLY A 1 111 ? 44.189 -12.308 -39.961 1.00 46.25 111 GLY A O 1
ATOM 872 N N . LEU A 1 112 ? 42.374 -13.187 -38.948 1.00 45.88 112 LEU A N 1
ATOM 873 C CA . LEU A 1 112 ? 43.037 -14.388 -38.463 1.00 45.88 112 LEU A CA 1
ATOM 874 C C . LEU A 1 112 ? 43.705 -15.063 -39.667 1.00 45.88 112 LEU A C 1
ATOM 876 O O . LEU A 1 112 ? 43.020 -15.549 -40.568 1.00 45.88 112 LEU A O 1
ATOM 880 N N . VAL A 1 113 ? 45.036 -15.102 -39.682 1.00 46.25 113 VAL A N 1
ATOM 881 C CA . VAL A 1 113 ? 45.797 -15.949 -40.600 1.00 46.25 113 VAL A CA 1
ATOM 882 C C . VAL A 1 113 ? 45.607 -17.391 -40.127 1.00 46.25 113 VAL A C 1
ATOM 884 O O . VAL A 1 113 ? 46.461 -17.981 -39.474 1.00 46.25 113 VAL A O 1
ATOM 887 N N . VAL A 1 114 ? 44.438 -17.957 -40.418 1.00 51.22 114 VAL A N 1
ATOM 888 C CA . VAL A 1 114 ? 44.196 -19.398 -40.417 1.00 51.22 114 VAL A CA 1
ATOM 889 C C . VAL A 1 114 ? 44.243 -19.815 -41.878 1.00 51.22 114 VAL A C 1
ATOM 891 O O . VAL A 1 114 ? 43.295 -19.599 -42.626 1.00 51.22 114 VAL A O 1
ATOM 894 N N . GLY A 1 115 ? 45.381 -20.358 -42.312 1.00 40.94 115 GLY A N 1
ATOM 895 C CA . GLY A 1 115 ? 45.519 -20.854 -43.681 1.00 40.94 115 GLY A CA 1
ATOM 896 C C . GLY A 1 115 ? 46.953 -20.921 -44.180 1.00 40.94 115 GLY A C 1
ATOM 897 O O . GLY A 1 115 ? 47.291 -20.315 -45.193 1.00 40.94 115 GLY A O 1
ATOM 898 N N . GLY A 1 116 ? 47.810 -21.664 -43.479 1.00 51.22 116 GLY A N 1
ATOM 899 C CA . GLY A 1 116 ? 49.075 -22.101 -44.052 1.00 51.22 116 GLY A CA 1
ATOM 900 C C . GLY A 1 116 ? 48.827 -23.002 -45.264 1.00 51.22 116 GLY A C 1
ATOM 901 O O . GLY A 1 116 ? 48.260 -24.080 -45.115 1.00 51.22 116 GLY A O 1
ATOM 902 N N . ARG A 1 117 ? 49.253 -22.543 -46.445 1.00 49.19 117 ARG A N 1
ATOM 903 C CA . ARG A 1 117 ? 49.935 -23.296 -47.519 1.00 49.19 117 ARG A CA 1
ATOM 904 C C . ARG A 1 117 ? 49.924 -22.451 -48.792 1.00 49.19 117 ARG A C 1
ATOM 906 O O . ARG A 1 117 ? 48.915 -22.373 -49.485 1.00 49.19 117 ARG A O 1
ATOM 913 N N . LYS A 1 118 ? 51.072 -21.862 -49.128 1.00 40.91 118 LYS A N 1
ATOM 914 C CA . LYS A 1 118 ? 51.385 -21.496 -50.511 1.00 40.91 118 LYS A CA 1
ATOM 915 C C . LYS A 1 118 ? 52.524 -22.393 -50.980 1.00 40.91 118 LYS A C 1
ATOM 917 O O . LYS A 1 118 ? 53.538 -22.531 -50.305 1.00 40.91 118 LYS A O 1
ATOM 922 N N . ILE A 1 119 ? 52.231 -23.089 -52.069 1.00 49.00 119 ILE A N 1
ATOM 923 C CA . ILE A 1 119 ? 53.062 -24.058 -52.774 1.00 49.00 119 ILE A CA 1
ATOM 924 C C . ILE A 1 119 ? 54.203 -23.287 -53.442 1.00 49.00 119 ILE A C 1
ATOM 926 O O . ILE A 1 119 ? 53.946 -22.274 -54.089 1.00 49.00 119 ILE A O 1
ATOM 930 N N . ASN A 1 120 ? 55.438 -23.753 -53.256 1.00 38.47 120 ASN A N 1
ATOM 931 C CA . ASN A 1 120 ? 56.606 -23.237 -53.964 1.00 38.47 120 ASN A CA 1
ATOM 932 C C . ASN A 1 120 ? 56.635 -23.821 -55.382 1.00 38.47 120 ASN A C 1
ATOM 934 O O . ASN A 1 120 ? 56.493 -25.039 -55.534 1.00 38.47 120 ASN A O 1
ATOM 938 N N . LEU A 1 121 ? 56.856 -22.962 -56.377 1.00 35.25 121 LEU A N 1
ATOM 939 C CA . LEU A 1 121 ? 57.444 -23.318 -57.666 1.00 35.25 121 LEU A CA 1
ATOM 940 C C . LEU A 1 121 ? 58.657 -22.415 -57.891 1.00 35.25 121 LEU A C 1
ATOM 942 O O . LEU A 1 121 ? 58.515 -21.204 -57.601 1.00 35.25 121 LEU A O 1
#

pLDDT: mean 73.86, std 15.58, range [35.25, 93.19]

Foldseek 3Di:
DVVQLPPPDHPPVVVVVVVVVVVVVVVVVVVVVVVVVVVCVVVVHDPVRVVDPVSNVVSVVVVVVVVVVVVVVVVVVVSVVVVVVVVVVVVVVVPPPPPDPCADPVRDGPDPPPDDDDDDD

Solvent-accessible surface area (backbone atoms only — not comparable to full-atom values): 7327 Å² total; per-residue (Å²): 108,69,74,53,69,68,41,98,62,76,51,64,70,62,49,47,56,51,50,53,53,50,52,54,51,49,52,50,50,52,51,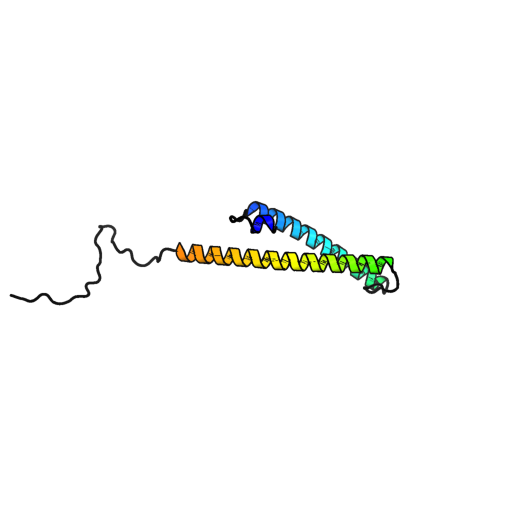52,50,50,54,48,53,53,50,23,65,74,68,74,49,59,88,68,32,84,92,37,69,68,58,23,53,54,48,51,53,51,52,54,51,51,51,53,51,48,52,53,51,52,51,52,50,51,55,51,52,50,52,51,49,54,50,51,52,51,48,60,70,66,49,71,79,88,81,66,76,60,44,51,98,84,70,47,66,78,67,78,89,79,74,94,79,82,85,89,129

Radius of gyration: 30.45 Å; Cα contacts (8 Å, |Δi|>4): 37; chains: 1; bounding box: 80×36×84 Å

InterPro domains:
  IPR007809 FlgN-like protein [PF05130] (1-110)
  IPR036679 FlgN-like superfamily [SSF140566] (11-94)

Organism: NCBI:txid1563983

Sequence (121 aa):
EQALLGAGHINCVALQKVTDTKSATLATVQYLDKNRQEIENRLQLHSPYESDAELFERWQAIQALTAHLHDMNKHNGMLLNQHISYTNDAIAILKPRHGQSLYGPDGQSSGLVVGGRKINL